Protein AF-A0A977KZP7-F1 (afdb_monomer)

pLDDT: mean 79.19, std 15.33, range [42.59, 94.0]

Secondary structure (DSSP, 8-state):
----HHHHHHHHHHHHHHHHHTHHHHHHHHHSTT-TTEEE-TTS-EEE-HHHHHHHHHHH-TTHHHHHHHHHHHS-HHHHHHHHT----SS-TT-S-HHHHHHHTSSS-----

Solvent-accessible surface area (backbone atoms only — not comparable to full-atom values): 6905 Å² total; per-residue (Å²): 134,87,74,56,69,65,59,43,49,52,53,40,52,51,51,50,51,49,34,67,76,39,43,68,60,54,50,52,46,63,69,41,86,87,41,79,53,46,42,78,45,97,83,74,46,49,25,66,26,42,65,57,53,52,53,50,48,29,71,77,35,62,82,47,35,64,57,51,54,55,48,50,76,78,38,56,52,59,56,48,32,52,75,52,62,64,72,54,38,71,79,50,88,82,61,67,54,76,84,59,59,63,67,75,78,70,79,82,89,90,86,86,132

Structure (mmCIF, N/CA/C/O backbone):
data_AF-A0A977KZP7-F1
#
_entry.id   AF-A0A977KZP7-F1
#
loop_
_atom_site.group_PDB
_atom_site.id
_atom_site.type_symbol
_atom_site.label_atom_id
_atom_site.label_alt_id
_atom_site.label_comp_id
_atom_site.label_asym_id
_atom_site.label_entity_id
_atom_site.label_seq_id
_atom_site.pdbx_PDB_ins_code
_atom_site.Cartn_x
_atom_site.Cartn_y
_atom_site.Cartn_z
_atom_site.occupancy
_atom_site.B_iso_or_equiv
_atom_site.auth_seq_id
_atom_site.auth_comp_id
_atom_site.auth_asym_id
_atom_site.auth_atom_id
_atom_site.pdbx_PDB_model_num
ATOM 1 N N . MET A 1 1 ? -20.549 -2.925 3.748 1.00 50.38 1 MET A N 1
ATOM 2 C CA . MET A 1 1 ? -19.881 -2.402 4.961 1.00 50.38 1 MET A CA 1
ATOM 3 C C . MET A 1 1 ? -19.501 -0.958 4.674 1.00 50.38 1 MET A C 1
ATOM 5 O O . MET A 1 1 ? -18.815 -0.735 3.687 1.00 50.38 1 MET A O 1
ATOM 9 N N . ASN A 1 2 ? -20.028 0.012 5.425 1.00 55.88 2 ASN A N 1
ATOM 10 C CA . ASN A 1 2 ? -19.814 1.434 5.137 1.00 55.88 2 ASN A CA 1
ATOM 11 C C . ASN A 1 2 ? -18.645 1.935 6.000 1.00 55.88 2 ASN A C 1
ATOM 13 O O . ASN A 1 2 ? -18.823 2.199 7.186 1.00 55.88 2 ASN A O 1
ATOM 17 N N . ILE A 1 3 ? -17.431 1.952 5.444 1.00 65.44 3 ILE A N 1
ATOM 18 C CA . ILE A 1 3 ? -16.254 2.510 6.127 1.00 65.44 3 ILE A CA 1
ATOM 19 C C . ILE A 1 3 ? -16.438 4.027 6.169 1.00 65.44 3 ILE A C 1
ATOM 21 O O . ILE A 1 3 ? -16.837 4.617 5.165 1.00 65.44 3 ILE A O 1
ATOM 25 N N . SER A 1 4 ? -16.176 4.667 7.312 1.00 77.69 4 SER A N 1
ATOM 26 C CA . SER A 1 4 ? -16.354 6.118 7.405 1.00 77.69 4 SER A CA 1
ATOM 27 C C . SER A 1 4 ? -15.464 6.831 6.376 1.00 77.69 4 SER A C 1
ATOM 29 O O . SER A 1 4 ? -14.296 6.476 6.186 1.00 77.69 4 SER A O 1
ATOM 31 N N . ASN A 1 5 ? -16.010 7.854 5.713 1.00 77.31 5 ASN A N 1
ATOM 32 C CA . ASN A 1 5 ? -15.263 8.638 4.724 1.00 77.31 5 ASN A CA 1
ATOM 33 C C . ASN A 1 5 ? -13.997 9.269 5.323 1.00 77.31 5 ASN A C 1
ATOM 35 O O . ASN A 1 5 ? -13.006 9.431 4.613 1.00 77.31 5 ASN A O 1
ATOM 39 N N . ASN A 1 6 ? -13.999 9.558 6.628 1.00 81.81 6 ASN A N 1
ATOM 40 C CA . ASN A 1 6 ? -12.832 10.085 7.332 1.00 81.81 6 ASN A CA 1
ATOM 41 C C . ASN A 1 6 ? -11.704 9.052 7.390 1.00 81.81 6 ASN A C 1
ATOM 43 O O . ASN A 1 6 ? -10.584 9.378 7.019 1.00 81.81 6 ASN A O 1
ATOM 47 N N . ILE A 1 7 ? -11.998 7.798 7.758 1.00 83.19 7 ILE A N 1
ATOM 48 C CA . ILE A 1 7 ? -10.985 6.729 7.796 1.00 83.19 7 ILE A CA 1
ATOM 49 C C . ILE A 1 7 ? -10.398 6.529 6.400 1.00 83.19 7 ILE A C 1
ATOM 51 O O . ILE A 1 7 ? -9.184 6.565 6.225 1.00 83.19 7 ILE A O 1
ATOM 55 N N . LYS A 1 8 ? -11.255 6.392 5.382 1.00 85.69 8 LYS A N 1
ATOM 56 C CA . LYS A 1 8 ? -10.805 6.201 3.998 1.00 85.69 8 LYS A CA 1
ATOM 57 C C . LYS A 1 8 ? -9.931 7.361 3.510 1.00 85.69 8 LYS A C 1
ATOM 59 O O . LYS A 1 8 ? -8.928 7.125 2.847 1.00 85.69 8 LYS A O 1
ATOM 64 N N . THR A 1 9 ? -10.278 8.599 3.857 1.00 86.88 9 THR A N 1
ATOM 65 C CA . THR A 1 9 ? -9.480 9.784 3.499 1.00 86.88 9 THR A CA 1
ATOM 66 C C . THR A 1 9 ? -8.120 9.769 4.190 1.00 86.88 9 THR A C 1
ATOM 68 O O . THR A 1 9 ? -7.107 9.905 3.508 1.00 86.88 9 THR A O 1
ATOM 71 N N . THR A 1 10 ? -8.078 9.515 5.500 1.00 88.94 10 THR A N 1
ATOM 72 C CA . THR A 1 10 ? -6.825 9.441 6.266 1.00 88.94 10 THR A CA 1
ATOM 73 C C . THR A 1 10 ? -5.880 8.381 5.704 1.00 88.94 10 THR A C 1
ATOM 75 O O . THR A 1 10 ? -4.712 8.674 5.458 1.00 88.94 10 THR A O 1
ATOM 78 N N . LEU A 1 11 ? -6.377 7.168 5.434 1.00 90.62 11 LEU A N 1
ATOM 79 C CA . LEU A 1 11 ? -5.544 6.087 4.895 1.00 90.62 11 LEU A CA 1
ATOM 80 C C . LEU A 1 11 ? -4.962 6.451 3.525 1.00 90.62 11 LEU A C 1
ATOM 82 O O . LEU A 1 11 ? -3.791 6.191 3.260 1.00 90.62 11 LEU A O 1
ATOM 86 N N . LYS A 1 12 ? -5.743 7.110 2.666 1.00 89.19 12 LYS A N 1
ATOM 87 C CA . LYS A 1 12 ? -5.248 7.575 1.367 1.00 89.19 12 LYS A CA 1
ATOM 88 C C . LYS A 1 12 ? -4.214 8.683 1.484 1.00 89.19 12 LYS A C 1
ATOM 90 O O . LYS A 1 12 ? -3.234 8.659 0.748 1.00 89.19 12 LYS A O 1
ATOM 95 N N . GLU A 1 13 ? -4.420 9.650 2.377 1.00 89.25 13 GLU A N 1
ATOM 96 C CA . GLU A 1 13 ? -3.446 10.718 2.624 1.00 89.25 13 GLU A CA 1
ATOM 97 C C . GLU A 1 13 ? -2.118 10.139 3.123 1.00 89.25 13 GLU A C 1
ATOM 99 O O . GLU A 1 13 ? -1.057 10.509 2.620 1.00 89.25 13 GLU A O 1
ATOM 104 N N . GLN A 1 14 ? -2.174 9.173 4.042 1.00 91.00 14 GLN A N 1
ATOM 105 C CA . GLN A 1 14 ? -0.994 8.467 4.545 1.00 91.00 14 GLN A CA 1
ATOM 106 C C . GLN A 1 14 ? -0.300 7.659 3.447 1.00 91.00 14 GLN A C 1
ATOM 108 O O . GLN A 1 14 ? 0.919 7.751 3.295 1.00 91.00 14 GLN A O 1
ATOM 113 N N . TRP A 1 15 ? -1.067 6.913 2.649 1.00 92.38 15 TRP A N 1
ATOM 114 C CA . TRP A 1 15 ? -0.531 6.142 1.533 1.00 92.38 15 TRP A CA 1
ATOM 115 C C . TRP A 1 15 ? 0.142 7.035 0.487 1.00 92.38 15 TRP A C 1
ATOM 117 O O . TRP A 1 15 ? 1.272 6.773 0.073 1.00 92.38 15 TRP A O 1
ATOM 127 N N . LEU A 1 16 ? -0.501 8.144 0.112 1.00 90.12 16 LEU A N 1
ATOM 128 C CA . LEU A 1 16 ? 0.077 9.116 -0.812 1.00 90.12 16 LEU A CA 1
ATOM 129 C C . LEU A 1 16 ? 1.330 9.770 -0.225 1.00 90.12 16 LEU A C 1
ATOM 131 O O . LEU A 1 16 ? 2.325 9.926 -0.931 1.00 90.12 16 LEU A O 1
ATOM 135 N N . GLY A 1 17 ? 1.299 10.145 1.055 1.00 90.88 17 GLY A N 1
ATOM 136 C CA . GLY A 1 17 ? 2.451 10.708 1.754 1.00 90.88 17 GLY A CA 1
ATOM 137 C C . GLY A 1 17 ? 3.647 9.756 1.743 1.00 90.88 17 GLY A C 1
ATOM 138 O O . GLY A 1 17 ? 4.768 10.177 1.453 1.00 90.88 17 GLY A O 1
ATOM 139 N N . PHE A 1 18 ? 3.405 8.463 1.972 1.00 92.44 18 PHE A N 1
ATOM 140 C CA . PHE A 1 18 ? 4.426 7.427 1.846 1.00 92.44 18 PHE A CA 1
ATOM 141 C C . PHE A 1 18 ? 4.975 7.333 0.421 1.00 92.44 18 PHE A C 1
ATOM 143 O O . PHE A 1 18 ? 6.194 7.350 0.250 1.00 92.44 18 PHE A O 1
ATOM 150 N N . CYS A 1 19 ? 4.108 7.282 -0.594 1.00 90.44 19 CYS A N 1
ATOM 151 C CA . CYS A 1 19 ? 4.540 7.187 -1.989 1.00 90.44 19 CYS A CA 1
ATOM 152 C C . CYS A 1 19 ? 5.401 8.388 -2.397 1.00 90.44 19 CYS A C 1
ATOM 154 O O . CYS A 1 19 ? 6.481 8.209 -2.951 1.00 90.44 19 CYS A O 1
ATOM 156 N N . LYS A 1 20 ? 4.981 9.609 -2.037 1.00 88.75 20 LYS A N 1
ATOM 157 C CA . LYS A 1 20 ? 5.743 10.841 -2.299 1.00 88.75 20 LYS A CA 1
ATOM 158 C C . LYS A 1 20 ? 7.110 10.821 -1.612 1.00 88.75 20 LYS A C 1
ATOM 160 O O . LYS A 1 20 ? 8.113 11.152 -2.235 1.00 88.75 20 LYS A O 1
ATOM 165 N N . LYS A 1 21 ? 7.161 10.413 -0.339 1.00 92.31 21 LYS A N 1
ATOM 166 C CA . LYS A 1 21 ? 8.408 10.362 0.438 1.00 92.31 21 LYS A CA 1
ATOM 167 C C . LYS A 1 21 ? 9.397 9.320 -0.094 1.00 92.31 21 LYS A C 1
ATOM 169 O O . LYS A 1 21 ? 10.600 9.527 0.016 1.00 92.31 21 LYS A O 1
ATOM 174 N N . ASN A 1 22 ? 8.900 8.222 -0.662 1.00 90.94 22 ASN A N 1
ATOM 175 C CA . ASN A 1 22 ? 9.713 7.080 -1.090 1.00 90.94 22 ASN A CA 1
ATOM 176 C C . ASN A 1 22 ? 9.733 6.896 -2.616 1.00 90.94 22 ASN A C 1
ATOM 178 O O . ASN A 1 22 ? 10.034 5.805 -3.093 1.00 90.94 22 ASN A O 1
ATOM 182 N N . ALA A 1 23 ? 9.424 7.941 -3.390 1.00 87.38 23 ALA A N 1
ATOM 183 C CA . ALA A 1 23 ? 9.277 7.847 -4.843 1.00 87.38 23 ALA A CA 1
ATOM 184 C C . ALA A 1 23 ? 10.524 7.268 -5.539 1.00 87.38 23 ALA A C 1
ATOM 186 O O . ALA A 1 23 ? 10.393 6.452 -6.447 1.00 87.38 23 ALA A O 1
ATOM 187 N N . ALA A 1 24 ? 11.726 7.635 -5.076 1.00 86.88 24 ALA A N 1
ATOM 188 C CA . ALA A 1 24 ? 12.984 7.093 -5.594 1.00 86.88 24 ALA A CA 1
ATOM 189 C C . ALA A 1 24 ? 13.087 5.573 -5.378 1.00 86.88 24 ALA A C 1
ATOM 191 O O . ALA A 1 24 ? 13.288 4.833 -6.334 1.00 86.88 24 ALA A O 1
ATOM 192 N N . SER A 1 25 ? 12.842 5.094 -4.156 1.00 88.12 25 SER A N 1
ATOM 193 C CA . SER A 1 25 ? 12.882 3.661 -3.838 1.00 88.12 25 SER A CA 1
ATOM 194 C C . SER A 1 25 ? 11.768 2.870 -4.526 1.00 88.12 25 SER A C 1
ATOM 196 O O . SER A 1 25 ? 11.980 1.735 -4.933 1.00 88.12 25 SER A O 1
ATOM 198 N N . ILE A 1 26 ? 10.578 3.454 -4.698 1.00 87.25 26 ILE A N 1
ATOM 199 C CA . ILE A 1 26 ? 9.487 2.826 -5.462 1.00 87.25 26 ILE A CA 1
ATOM 200 C C . ILE A 1 26 ? 9.881 2.671 -6.934 1.00 87.25 26 ILE A C 1
ATOM 202 O O . ILE A 1 26 ? 9.594 1.638 -7.538 1.00 87.25 26 ILE A O 1
ATOM 206 N N . LYS A 1 27 ? 10.564 3.669 -7.506 1.00 85.12 27 LYS A N 1
ATOM 207 C CA . LYS A 1 27 ? 11.096 3.589 -8.867 1.00 85.12 27 LYS A CA 1
ATOM 208 C C . LYS A 1 27 ? 12.165 2.499 -8.988 1.00 85.12 27 LYS A C 1
ATOM 210 O O . LYS A 1 27 ? 12.079 1.691 -9.904 1.00 85.12 27 LYS A O 1
ATOM 215 N N . GLU A 1 28 ? 13.093 2.411 -8.037 1.00 86.69 28 GLU A N 1
ATOM 216 C CA . GLU A 1 28 ? 14.087 1.327 -7.988 1.00 86.69 28 GLU A CA 1
ATOM 217 C C . GLU A 1 28 ? 13.414 -0.052 -7.907 1.00 86.69 28 GLU A C 1
ATOM 219 O O . GLU A 1 28 ? 13.761 -0.958 -8.660 1.00 86.69 28 GLU A O 1
ATOM 224 N N . LEU A 1 29 ? 12.386 -0.207 -7.063 1.00 84.06 29 LEU A N 1
ATOM 225 C CA . LEU A 1 29 ? 11.614 -1.452 -6.948 1.00 84.06 29 LEU A CA 1
ATOM 226 C C . LEU A 1 29 ? 10.909 -1.858 -8.247 1.00 84.06 29 LEU A C 1
ATOM 228 O O . LEU A 1 29 ? 10.670 -3.048 -8.447 1.00 84.06 29 LEU A O 1
ATOM 232 N N . ASN A 1 30 ? 10.552 -0.892 -9.094 1.00 79.56 30 ASN A N 1
ATOM 233 C CA . ASN A 1 30 ? 9.964 -1.132 -10.411 1.00 79.56 30 ASN A CA 1
ATOM 234 C C . ASN A 1 30 ? 11.010 -1.539 -11.459 1.00 79.56 30 ASN A C 1
ATOM 236 O O . ASN A 1 30 ? 10.700 -2.282 -12.384 1.00 79.56 30 ASN A O 1
ATOM 240 N N . GLU A 1 31 ? 12.241 -1.053 -11.321 1.00 82.50 31 GLU A N 1
ATOM 241 C CA . GLU A 1 31 ? 13.351 -1.355 -12.232 1.00 82.50 31 GLU A CA 1
ATOM 242 C C . GLU A 1 31 ? 14.032 -2.697 -11.909 1.00 82.50 31 GLU A C 1
ATOM 244 O O . GLU A 1 31 ? 14.754 -3.242 -12.743 1.00 82.50 31 GLU A O 1
ATOM 249 N N . LEU A 1 32 ? 13.781 -3.266 -10.725 1.00 81.88 32 LEU A N 1
ATOM 250 C CA . LEU A 1 32 ? 14.262 -4.593 -10.347 1.00 81.88 32 LEU A CA 1
ATOM 251 C C . LEU A 1 32 ? 13.551 -5.700 -11.139 1.00 81.88 32 LEU A C 1
ATOM 253 O O . LEU A 1 32 ? 12.370 -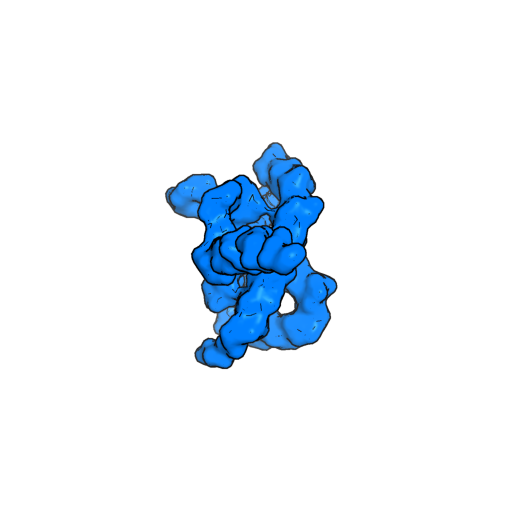5.992 -10.924 1.00 81.88 32 LEU A O 1
ATOM 257 N N . GLU A 1 33 ? 14.308 -6.394 -11.991 1.00 60.88 33 GLU A N 1
ATOM 258 C CA . GLU A 1 33 ? 13.856 -7.636 -12.619 1.00 60.88 33 GLU A CA 1
ATOM 259 C C . GLU A 1 33 ? 13.431 -8.651 -11.540 1.00 60.88 33 GLU A C 1
ATOM 261 O O . GLU A 1 33 ? 14.186 -8.959 -10.616 1.00 60.88 33 GLU A O 1
ATOM 266 N N . ASN A 1 34 ? 12.218 -9.200 -11.675 1.00 68.31 34 ASN A N 1
ATOM 267 C CA . ASN A 1 34 ? 11.572 -10.146 -10.745 1.00 68.31 34 ASN A CA 1
ATOM 268 C C . ASN A 1 34 ? 11.014 -9.560 -9.434 1.00 68.31 34 ASN A C 1
ATOM 270 O O . ASN A 1 34 ? 10.670 -10.318 -8.523 1.00 68.31 34 ASN A O 1
ATOM 274 N N . SER A 1 35 ? 10.864 -8.240 -9.321 1.00 75.88 35 SER A N 1
ATOM 275 C CA . SER A 1 35 ? 10.163 -7.640 -8.183 1.00 75.88 35 SER A CA 1
ATOM 276 C C . SER A 1 35 ? 8.685 -8.051 -8.161 1.00 75.88 35 SER A C 1
ATOM 278 O O . SER A 1 35 ? 7.884 -7.609 -8.979 1.00 75.88 35 SER A O 1
ATOM 280 N N . SER A 1 36 ? 8.288 -8.871 -7.182 1.00 80.69 36 SER A N 1
ATOM 281 C CA . SER A 1 36 ? 6.873 -9.197 -6.914 1.00 80.69 36 SER A CA 1
ATOM 282 C C . SER A 1 36 ? 6.108 -8.051 -6.236 1.00 80.69 36 SER A C 1
ATOM 284 O O . SER A 1 36 ? 4.910 -8.166 -5.947 1.00 80.69 36 SER A O 1
ATOM 286 N N . VAL A 1 37 ? 6.813 -6.951 -5.954 1.00 83.25 37 VAL A N 1
ATOM 287 C CA . VAL A 1 37 ? 6.317 -5.789 -5.218 1.00 83.25 37 VAL A CA 1
ATOM 288 C C . VAL A 1 37 ? 5.582 -4.821 -6.139 1.00 83.25 37 VAL A C 1
ATOM 290 O O . VAL A 1 37 ? 4.686 -4.130 -5.665 1.00 83.25 37 VAL A O 1
ATOM 293 N N . VAL A 1 38 ? 5.892 -4.799 -7.437 1.00 85.06 38 VAL A N 1
ATOM 294 C CA . VAL A 1 38 ? 5.199 -3.966 -8.429 1.00 85.06 38 VAL A CA 1
ATOM 295 C C . VAL A 1 38 ? 4.371 -4.851 -9.355 1.00 85.06 38 VAL A C 1
ATOM 297 O O . VAL A 1 38 ? 4.825 -5.883 -9.838 1.00 85.06 38 VAL A O 1
ATOM 300 N N . ILE A 1 39 ? 3.125 -4.452 -9.586 1.00 85.38 39 ILE A N 1
ATOM 301 C CA . ILE A 1 39 ? 2.172 -5.130 -10.456 1.00 85.38 39 ILE A CA 1
ATOM 302 C C . ILE A 1 39 ? 1.814 -4.170 -11.584 1.00 85.38 39 ILE A C 1
ATOM 304 O O . ILE A 1 39 ? 1.346 -3.058 -11.335 1.00 85.38 39 ILE A O 1
ATOM 308 N N . LYS A 1 40 ? 1.993 -4.627 -12.824 1.00 82.50 40 LYS A N 1
ATOM 309 C CA . LYS A 1 40 ? 1.515 -3.926 -14.013 1.00 82.50 40 LYS A CA 1
ATOM 310 C C . LYS A 1 40 ? 0.032 -4.229 -14.234 1.00 82.50 40 LYS A C 1
ATOM 312 O O . LYS A 1 40 ? -0.369 -5.394 -14.250 1.00 82.50 40 LYS A O 1
ATOM 317 N N . LEU A 1 41 ? -0.778 -3.187 -14.367 1.00 81.62 41 LEU A N 1
ATOM 318 C CA . LEU A 1 41 ? -2.206 -3.283 -14.655 1.00 81.62 41 LEU A CA 1
ATOM 319 C C . LEU A 1 41 ? -2.465 -3.358 -16.169 1.00 81.62 41 LEU A C 1
ATOM 321 O O . LEU A 1 41 ? -1.559 -3.216 -16.989 1.00 81.62 41 LEU A O 1
ATOM 325 N N . GLN A 1 42 ? -3.719 -3.631 -16.545 1.00 82.25 42 GLN A N 1
ATOM 326 C CA . GLN A 1 42 ? -4.123 -3.799 -17.950 1.00 82.25 42 GLN A CA 1
ATOM 327 C C . GLN A 1 42 ? -3.990 -2.518 -18.786 1.00 82.25 42 GLN A C 1
ATOM 329 O O . GLN A 1 42 ? -3.889 -2.602 -20.004 1.00 82.25 42 GLN A O 1
ATOM 334 N N . ASP A 1 43 ? -4.001 -1.354 -18.143 1.00 79.38 43 ASP A N 1
ATOM 335 C CA . ASP A 1 43 ? -3.885 -0.026 -18.750 1.00 79.38 43 ASP A CA 1
ATOM 336 C C . ASP A 1 43 ? -2.440 0.506 -18.747 1.00 79.38 43 ASP A C 1
ATOM 338 O O . ASP A 1 43 ? -2.223 1.711 -18.829 1.00 79.38 43 ASP A O 1
ATOM 342 N N . ASP A 1 44 ? -1.458 -0.390 -18.611 1.00 77.56 44 ASP A N 1
ATOM 343 C CA . ASP A 1 44 ? -0.032 -0.089 -18.445 1.00 77.56 44 ASP A CA 1
ATOM 344 C C . ASP A 1 44 ? 0.330 0.712 -17.181 1.00 77.56 44 ASP A C 1
ATOM 346 O O . ASP A 1 44 ? 1.518 0.951 -16.947 1.00 77.56 44 ASP A O 1
ATOM 350 N N . SER A 1 45 ? -0.643 1.066 -16.331 1.00 81.00 45 SER A N 1
ATOM 351 C CA . SER A 1 45 ? -0.357 1.697 -15.045 1.00 81.00 45 SER A CA 1
ATOM 352 C C . SER A 1 45 ? 0.313 0.716 -14.086 1.00 81.00 45 SER A C 1
ATOM 354 O O . SER A 1 45 ? 0.159 -0.511 -14.174 1.00 81.00 45 SER A O 1
ATOM 356 N N . LEU A 1 46 ? 1.103 1.262 -13.168 1.00 82.31 46 LEU A N 1
ATOM 357 C CA . LEU A 1 46 ? 1.831 0.477 -12.183 1.00 82.31 46 LEU A CA 1
ATOM 358 C C . LEU A 1 46 ? 1.179 0.654 -10.825 1.00 82.31 46 LEU A C 1
ATOM 360 O O . LEU A 1 46 ? 0.838 1.761 -10.430 1.00 82.31 46 LEU A O 1
ATOM 364 N N . ARG A 1 47 ? 1.061 -0.425 -10.059 1.00 86.31 47 ARG A N 1
ATOM 365 C CA . ARG A 1 47 ? 0.703 -0.331 -8.642 1.00 86.31 47 ARG A CA 1
ATOM 366 C C . ARG A 1 47 ? 1.592 -1.220 -7.802 1.00 86.31 47 ARG A C 1
ATOM 368 O O . ARG A 1 47 ? 2.087 -2.243 -8.268 1.00 86.31 47 ARG A O 1
ATOM 375 N N . LEU A 1 48 ? 1.741 -0.870 -6.533 1.00 90.00 48 LEU A N 1
ATOM 376 C CA . LEU A 1 48 ? 2.385 -1.763 -5.580 1.00 90.00 48 LEU A CA 1
ATOM 377 C C . LEU A 1 48 ? 1.453 -2.934 -5.234 1.00 90.00 48 LEU A C 1
ATOM 379 O O . LEU A 1 48 ? 0.224 -2.831 -5.296 1.00 90.00 48 LEU A O 1
ATOM 383 N N . ASN A 1 49 ? 2.046 -4.072 -4.890 1.00 91.88 49 ASN A N 1
ATOM 384 C CA . ASN A 1 49 ? 1.340 -5.281 -4.499 1.00 91.88 49 ASN A CA 1
ATOM 385 C C . ASN A 1 49 ? 0.406 -4.995 -3.317 1.00 91.88 49 ASN A C 1
ATOM 387 O O . ASN A 1 49 ? 0.790 -4.327 -2.359 1.00 91.88 49 ASN A O 1
ATOM 391 N N . SER A 1 50 ? -0.810 -5.540 -3.344 1.00 93.50 50 SER A N 1
ATOM 392 C CA . SER A 1 50 ? -1.814 -5.271 -2.312 1.00 93.50 50 SER A CA 1
ATOM 393 C C . SER A 1 50 ? -1.349 -5.571 -0.889 1.00 93.50 50 SER A C 1
ATOM 395 O O . SER A 1 50 ? -1.659 -4.809 0.022 1.00 93.50 50 SER A O 1
ATOM 397 N N . LEU A 1 51 ? -0.576 -6.639 -0.677 1.00 91.75 51 LEU A N 1
ATOM 398 C CA . LEU A 1 51 ? -0.028 -6.955 0.644 1.00 91.75 51 LEU A CA 1
ATOM 399 C C . LEU A 1 51 ? 1.013 -5.925 1.088 1.00 91.75 51 LEU A C 1
ATOM 401 O O . LEU A 1 51 ? 1.049 -5.571 2.264 1.00 91.75 51 LEU A O 1
ATOM 405 N N . PHE A 1 52 ? 1.811 -5.401 0.155 1.00 92.25 52 PHE A N 1
ATOM 406 C CA . PHE A 1 52 ? 2.758 -4.325 0.438 1.00 92.25 52 PHE A CA 1
ATOM 407 C C . PHE A 1 52 ? 2.029 -3.038 0.836 1.00 92.25 52 PHE A C 1
ATOM 409 O O . PHE A 1 52 ? 2.384 -2.413 1.836 1.00 92.25 52 PHE A O 1
ATOM 416 N N . ILE A 1 53 ? 0.975 -2.671 0.099 1.00 93.31 53 ILE A N 1
ATOM 417 C CA . ILE A 1 53 ? 0.143 -1.498 0.401 1.00 93.31 53 ILE A CA 1
ATOM 418 C C . ILE A 1 53 ? -0.465 -1.637 1.800 1.00 93.31 53 ILE A C 1
ATOM 420 O O . ILE A 1 53 ? -0.295 -0.760 2.645 1.00 93.31 53 ILE A O 1
ATOM 424 N N . LEU A 1 54 ? -1.145 -2.756 2.069 1.00 93.19 54 LEU A N 1
ATOM 425 C CA . LEU A 1 54 ? -1.834 -2.979 3.340 1.00 93.19 54 LEU A CA 1
ATOM 426 C C . LEU A 1 54 ? -0.861 -3.083 4.518 1.00 93.19 54 LEU A C 1
ATOM 428 O O . LEU A 1 54 ? -1.128 -2.503 5.566 1.00 93.19 54 LEU A O 1
ATOM 432 N N . GLY A 1 55 ? 0.278 -3.758 4.343 1.00 92.50 55 GLY A N 1
ATOM 433 C CA . GLY A 1 55 ? 1.330 -3.827 5.359 1.00 92.50 55 GLY A CA 1
ATOM 434 C C . GLY A 1 55 ? 1.922 -2.452 5.671 1.00 92.50 55 GLY A C 1
ATOM 435 O O . GLY A 1 55 ? 2.078 -2.098 6.838 1.00 92.50 55 GLY A O 1
ATOM 436 N N . THR A 1 56 ? 2.169 -1.641 4.639 1.00 92.62 56 THR A N 1
ATOM 437 C CA . THR A 1 56 ? 2.646 -0.261 4.805 1.00 92.62 56 THR A CA 1
ATOM 438 C C . THR A 1 56 ? 1.638 0.583 5.573 1.00 92.62 56 THR A C 1
ATOM 440 O O . THR A 1 56 ? 2.002 1.244 6.543 1.00 92.62 56 THR A O 1
ATOM 443 N N . ILE A 1 57 ? 0.362 0.537 5.183 1.00 92.38 57 ILE A N 1
ATOM 444 C CA . ILE A 1 57 ? -0.697 1.268 5.881 1.00 92.38 57 ILE A CA 1
ATOM 445 C C . ILE A 1 57 ? -0.781 0.853 7.344 1.00 92.38 57 ILE A C 1
ATOM 447 O O . ILE A 1 57 ? -0.856 1.716 8.214 1.00 92.38 57 ILE A O 1
ATOM 451 N N . ALA A 1 58 ? -0.725 -0.445 7.626 1.00 91.19 58 ALA A N 1
ATOM 452 C CA . ALA A 1 58 ? -0.822 -0.923 8.992 1.00 91.19 58 ALA A CA 1
ATOM 453 C C . ALA A 1 58 ? 0.392 -0.503 9.849 1.00 91.19 58 ALA A C 1
ATOM 455 O O . ALA A 1 58 ? 0.246 -0.278 11.047 1.00 91.19 58 ALA A O 1
ATOM 456 N N . GLY A 1 59 ? 1.567 -0.321 9.233 1.00 90.50 59 GLY A N 1
ATOM 457 C CA . GLY A 1 59 ? 2.738 0.278 9.881 1.00 90.50 59 GLY A CA 1
ATOM 458 C C . GLY A 1 59 ? 2.630 1.796 10.093 1.00 90.50 59 GLY A C 1
ATOM 459 O O . GLY A 1 59 ? 3.084 2.303 11.115 1.00 90.50 59 GLY A O 1
ATOM 460 N N . LEU A 1 60 ? 2.019 2.530 9.156 1.00 90.12 60 LEU A N 1
ATOM 461 C CA . LEU A 1 60 ? 1.795 3.982 9.266 1.00 90.12 60 LEU A CA 1
ATOM 462 C C . LEU A 1 60 ? 0.673 4.335 10.246 1.00 90.12 60 LEU A C 1
ATOM 464 O O . LEU A 1 60 ? 0.691 5.403 10.856 1.00 90.12 60 LEU A O 1
ATOM 468 N N . ASN A 1 61 ? -0.320 3.459 10.358 1.00 87.00 61 ASN A N 1
ATOM 469 C CA . ASN A 1 61 ? -1.492 3.639 11.192 1.00 87.00 61 ASN A CA 1
ATOM 470 C C . ASN A 1 61 ? -1.830 2.325 11.910 1.00 87.00 61 ASN A C 1
ATOM 472 O O . ASN A 1 61 ? -2.660 1.551 11.418 1.00 87.00 61 ASN A O 1
ATOM 476 N N . PRO A 1 62 ? -1.222 2.075 13.081 1.00 84.38 62 PRO A N 1
ATOM 477 C CA . PRO A 1 62 ? -1.474 0.864 13.857 1.00 84.38 62 PRO A CA 1
ATOM 478 C C . PRO A 1 62 ? -2.949 0.669 14.231 1.00 84.38 62 PRO A C 1
ATOM 480 O O . PRO A 1 62 ? -3.416 -0.462 14.291 1.00 84.38 62 PRO A O 1
ATOM 483 N N . GLU A 1 63 ? -3.719 1.748 14.403 1.00 84.00 63 GLU A N 1
ATOM 484 C CA . GLU A 1 63 ? -5.159 1.673 14.701 1.00 84.00 63 GLU A CA 1
ATOM 485 C C . GLU A 1 63 ? -5.963 1.092 13.525 1.00 84.00 63 GLU A C 1
ATOM 487 O O . GLU A 1 63 ? -7.015 0.481 13.708 1.00 84.00 63 GLU A O 1
ATOM 492 N N . SER A 1 64 ? -5.451 1.225 12.297 1.00 82.88 64 SER A N 1
ATOM 493 C CA . SER A 1 64 ? -6.0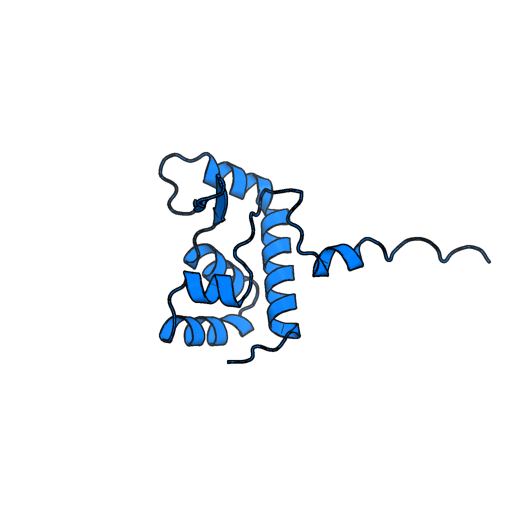59 0.626 11.106 1.00 82.88 64 SER A CA 1
ATOM 494 C C . SER A 1 64 ? -5.767 -0.872 10.954 1.00 82.88 64 SER A C 1
ATOM 496 O O . SER A 1 64 ? -6.438 -1.542 10.165 1.00 82.88 64 SER A O 1
ATOM 498 N N . PHE A 1 65 ? -4.813 -1.422 11.718 1.00 85.94 65 PHE A N 1
ATOM 499 C CA . PHE A 1 65 ? -4.385 -2.821 11.613 1.00 85.94 65 PHE A CA 1
ATOM 500 C C . PHE A 1 65 ? -5.533 -3.799 11.888 1.00 85.94 65 PHE A C 1
ATOM 502 O O . PHE A 1 65 ? -5.728 -4.756 11.133 1.00 85.94 65 PHE A O 1
ATOM 509 N N . GLU A 1 66 ? -6.329 -3.555 12.933 1.00 85.94 66 GLU A N 1
ATOM 510 C CA . GLU A 1 66 ? -7.467 -4.416 13.279 1.00 85.94 66 GLU A CA 1
ATOM 511 C C . GLU A 1 66 ? -8.535 -4.408 12.181 1.00 85.94 66 GLU A C 1
ATOM 513 O O . GLU A 1 66 ? -9.028 -5.466 11.777 1.00 85.94 66 GLU A O 1
ATOM 518 N N . LEU A 1 67 ? -8.838 -3.226 11.634 1.00 85.88 67 LEU A N 1
ATOM 519 C CA . LEU A 1 67 ? -9.779 -3.069 10.528 1.00 85.88 67 LEU A CA 1
ATOM 520 C C . LEU A 1 67 ? -9.290 -3.803 9.274 1.00 85.88 67 LEU A C 1
ATOM 522 O O . LEU A 1 67 ? -10.054 -4.554 8.670 1.00 85.88 67 LEU A O 1
ATOM 526 N N . ILE A 1 68 ? -8.025 -3.619 8.890 1.00 87.25 68 ILE A N 1
ATOM 527 C CA . ILE A 1 68 ? -7.428 -4.285 7.723 1.00 87.25 68 ILE A CA 1
ATOM 528 C C . ILE A 1 68 ? -7.448 -5.801 7.905 1.00 87.25 68 ILE A C 1
ATOM 530 O O . ILE A 1 68 ? -7.860 -6.522 6.998 1.00 87.25 68 ILE A O 1
ATOM 534 N N . THR A 1 69 ? -7.083 -6.286 9.092 1.00 88.12 69 THR A N 1
ATOM 535 C CA . THR A 1 69 ? -7.117 -7.715 9.425 1.00 88.12 69 THR A CA 1
ATOM 536 C C . THR A 1 69 ? -8.529 -8.282 9.289 1.00 88.12 69 THR A C 1
ATOM 538 O O . THR A 1 69 ? -8.719 -9.358 8.722 1.00 88.12 69 THR A O 1
ATOM 541 N N . LEU A 1 70 ? -9.539 -7.559 9.775 1.00 88.38 70 LEU A N 1
ATOM 542 C CA . LEU A 1 70 ? -10.935 -7.971 9.658 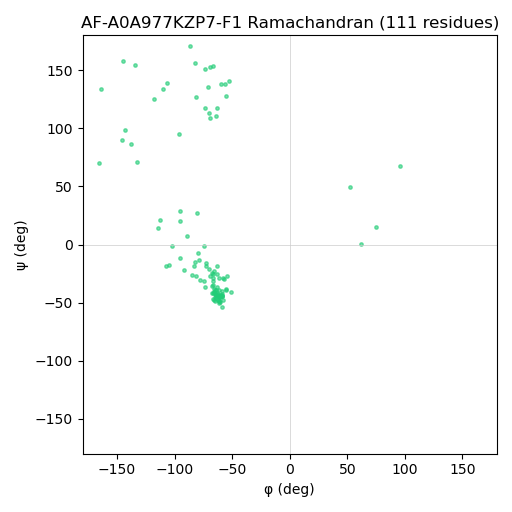1.00 88.38 70 LEU A CA 1
ATOM 543 C C . LEU A 1 70 ? -11.408 -7.990 8.197 1.00 88.38 70 LEU A C 1
ATOM 545 O O . LEU A 1 70 ? -12.064 -8.942 7.777 1.00 88.38 70 LEU A O 1
ATOM 549 N N . LEU A 1 71 ? -11.037 -6.983 7.405 1.00 88.25 71 LEU A N 1
ATOM 550 C CA . LEU A 1 71 ? -11.375 -6.915 5.982 1.00 88.25 71 LEU A CA 1
ATOM 551 C C . LEU A 1 71 ? -10.723 -8.050 5.178 1.00 88.25 71 LEU A C 1
ATOM 553 O O . LEU A 1 71 ? -11.387 -8.630 4.318 1.00 88.25 71 LEU A O 1
ATOM 557 N N . LEU A 1 72 ? -9.475 -8.406 5.500 1.00 91.44 72 LEU A N 1
ATOM 558 C CA . LEU A 1 72 ? -8.721 -9.499 4.873 1.00 91.44 72 LEU A CA 1
ATOM 559 C C . LEU A 1 72 ? -9.260 -10.895 5.209 1.00 91.44 72 LEU A C 1
ATOM 561 O O . LEU A 1 72 ? -9.112 -11.815 4.412 1.00 91.44 72 LEU A O 1
ATOM 565 N N . LYS A 1 73 ? -9.914 -11.077 6.362 1.00 90.00 73 LYS A N 1
ATOM 566 C CA . LYS A 1 73 ? -10.597 -12.346 6.683 1.00 90.00 73 LYS A CA 1
ATOM 567 C C . LYS A 1 73 ? -11.802 -12.612 5.783 1.00 90.00 73 LYS A C 1
ATOM 569 O O . LYS A 1 73 ? -12.214 -13.758 5.639 1.00 90.00 73 LYS A O 1
ATOM 574 N N . LEU A 1 74 ? -12.389 -11.554 5.232 1.00 88.62 74 LEU A N 1
ATOM 575 C CA . LEU A 1 74 ? -13.639 -11.612 4.478 1.00 88.62 74 LEU A CA 1
ATOM 576 C C . LEU A 1 74 ? -13.432 -11.419 2.972 1.00 88.62 74 LEU A C 1
ATOM 578 O O . LEU A 1 74 ? -14.323 -11.744 2.193 1.00 88.62 74 LEU A O 1
ATOM 582 N N . ASN A 1 75 ? -12.289 -10.869 2.556 1.00 93.19 75 ASN A N 1
ATOM 583 C CA . ASN A 1 75 ? -12.031 -10.457 1.180 1.00 93.19 75 ASN A CA 1
ATOM 584 C C . ASN A 1 75 ? -10.568 -10.698 0.799 1.00 93.19 75 ASN A C 1
ATOM 586 O O . ASN A 1 75 ? -9.684 -10.711 1.652 1.00 93.19 75 ASN A O 1
ATOM 590 N N . SER A 1 76 ? -10.294 -10.806 -0.503 1.00 94.00 76 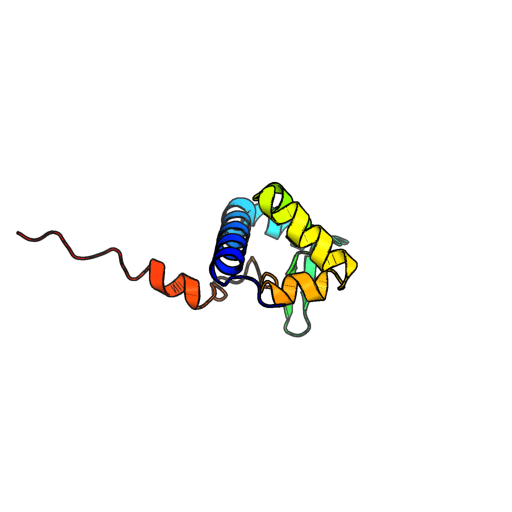SER A N 1
ATOM 591 C CA . SER A 1 76 ? -8.915 -10.827 -0.993 1.00 94.00 76 SER A CA 1
ATOM 592 C C . SER A 1 76 ? -8.215 -9.477 -0.756 1.00 94.00 76 SER A C 1
ATOM 594 O O . SER A 1 76 ? -8.880 -8.436 -0.754 1.00 94.00 76 SER A O 1
ATOM 596 N N . PRO A 1 77 ? -6.874 -9.453 -0.623 1.00 93.81 77 PRO A N 1
ATOM 597 C CA . PRO A 1 77 ? -6.112 -8.210 -0.491 1.00 93.81 77 PRO A CA 1
ATOM 598 C C . PRO A 1 77 ? -6.441 -7.173 -1.571 1.00 93.81 77 PRO A C 1
ATOM 600 O O . PRO A 1 77 ? -6.598 -5.995 -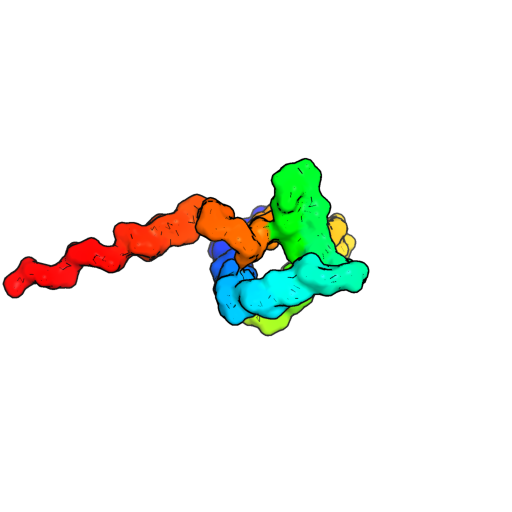1.262 1.00 93.81 77 PRO A O 1
ATOM 603 N N . ASP A 1 78 ? -6.615 -7.609 -2.821 1.00 92.50 78 ASP A N 1
ATOM 604 C CA . ASP A 1 78 ? -6.954 -6.724 -3.942 1.00 92.50 78 ASP A CA 1
ATOM 605 C C . ASP A 1 78 ? -8.316 -6.048 -3.771 1.00 92.50 78 ASP A C 1
ATOM 607 O O . ASP A 1 78 ? -8.451 -4.851 -4.025 1.00 92.50 78 ASP A O 1
ATOM 611 N N . LEU A 1 79 ? -9.323 -6.788 -3.294 1.00 92.31 79 LEU A N 1
ATOM 612 C CA . LEU A 1 79 ? -10.642 -6.224 -3.016 1.00 92.31 79 LEU A CA 1
ATOM 613 C C . LEU A 1 79 ? -10.590 -5.211 -1.872 1.00 92.31 79 LEU A C 1
ATOM 615 O O . LEU A 1 79 ? -11.256 -4.180 -1.950 1.00 92.31 79 LEU A O 1
ATOM 619 N N . VAL A 1 80 ? -9.786 -5.468 -0.835 1.00 92.56 80 VAL A N 1
ATOM 620 C CA . VAL A 1 80 ? -9.605 -4.529 0.282 1.00 92.56 80 VAL A CA 1
ATOM 621 C C . VAL A 1 80 ? -8.933 -3.241 -0.195 1.00 92.56 80 VAL A C 1
ATOM 623 O O . VAL A 1 80 ? -9.447 -2.156 0.072 1.00 92.56 80 VAL A O 1
ATOM 626 N N . VAL A 1 81 ? -7.834 -3.345 -0.947 1.00 93.00 81 VAL A N 1
ATOM 627 C CA . VAL A 1 81 ? -7.122 -2.183 -1.508 1.00 93.00 81 VAL A CA 1
ATOM 628 C C . VAL A 1 81 ? -8.042 -1.360 -2.409 1.00 93.00 81 VAL A C 1
ATOM 630 O O . VAL A 1 81 ? -8.100 -0.140 -2.257 1.00 93.00 8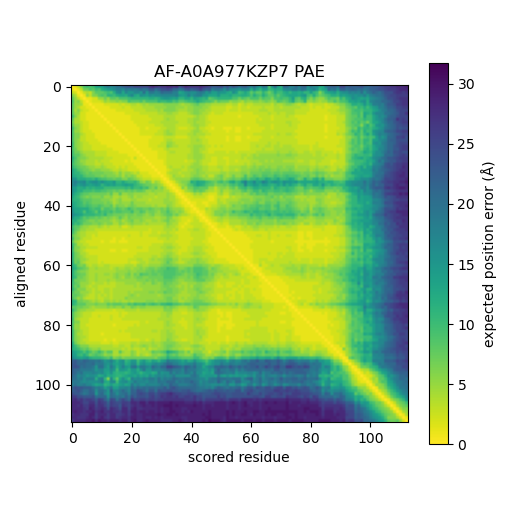1 VAL A O 1
ATOM 633 N N . LYS A 1 82 ? -8.821 -2.010 -3.280 1.00 90.25 82 LYS A N 1
ATOM 634 C CA . LYS A 1 82 ? -9.778 -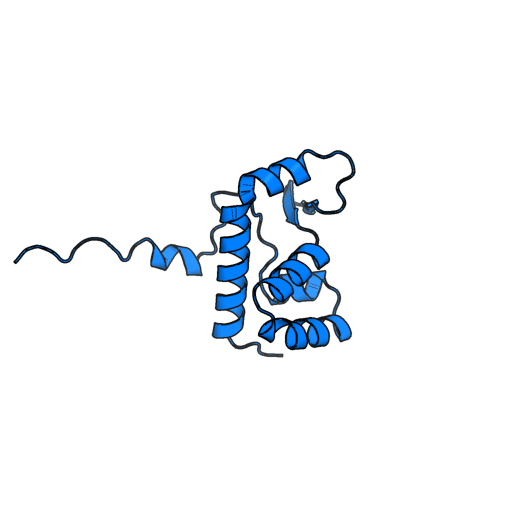1.334 -4.165 1.00 90.25 82 LYS A CA 1
ATOM 635 C C . LYS A 1 82 ? -10.931 -0.683 -3.399 1.00 90.25 82 LYS A C 1
ATOM 637 O O . LYS A 1 82 ? -11.305 0.449 -3.688 1.00 90.25 82 LYS A O 1
ATOM 642 N N . ALA A 1 83 ? -11.482 -1.349 -2.382 1.00 88.75 83 ALA A N 1
ATOM 643 C CA . ALA A 1 83 ? -12.543 -0.784 -1.543 1.00 88.75 83 ALA A CA 1
ATOM 644 C C . ALA A 1 83 ? -12.071 0.462 -0.772 1.00 88.75 83 ALA A C 1
ATOM 646 O O . ALA A 1 83 ? -12.825 1.430 -0.609 1.00 88.75 83 ALA A O 1
ATOM 647 N N . LEU A 1 84 ? -10.810 0.452 -0.332 1.00 88.50 84 LEU A N 1
ATOM 648 C CA . LEU A 1 84 ? -10.144 1.591 0.296 1.00 88.50 84 LEU A CA 1
ATOM 649 C C . LEU A 1 84 ? -9.639 2.628 -0.723 1.00 88.50 84 LEU A C 1
ATOM 651 O O . LEU A 1 84 ? -9.283 3.732 -0.312 1.00 88.50 84 LEU A O 1
ATOM 655 N N . GLU A 1 85 ? -9.708 2.331 -2.027 1.00 89.69 85 GLU A N 1
ATOM 656 C CA . GLU A 1 85 ? -9.204 3.162 -3.133 1.00 89.69 85 GLU A CA 1
ATOM 657 C C . GLU A 1 85 ? -7.729 3.555 -2.918 1.00 89.69 85 GLU A C 1
ATOM 659 O O . GLU A 1 85 ? -7.353 4.730 -2.962 1.00 89.69 85 GLU A O 1
ATOM 664 N N . LEU A 1 86 ? -6.909 2.549 -2.605 1.00 90.62 86 LEU A N 1
ATOM 665 C CA . LEU A 1 86 ? -5.458 2.659 -2.418 1.00 90.62 86 LEU A CA 1
ATOM 666 C C . LEU A 1 86 ? -4.674 2.148 -3.643 1.00 90.62 86 LEU A C 1
ATOM 668 O O . LEU A 1 86 ? -3.447 2.193 -3.650 1.00 90.62 86 LEU A O 1
ATOM 672 N N . ASP A 1 87 ? -5.368 1.662 -4.674 1.00 88.69 87 ASP A N 1
ATOM 673 C CA . ASP A 1 87 ? -4.845 1.057 -5.907 1.00 88.69 87 ASP A CA 1
ATOM 674 C C . ASP A 1 87 ? -4.379 2.075 -6.961 1.00 88.69 87 ASP A C 1
ATOM 676 O O . ASP A 1 87 ? -4.391 1.778 -8.153 1.00 88.69 87 ASP A O 1
ATOM 680 N N . PHE A 1 88 ? -3.953 3.269 -6.546 1.00 85.31 88 PHE A N 1
ATOM 681 C CA . PHE A 1 88 ? -3.450 4.277 -7.477 1.00 85.31 88 PHE A CA 1
ATOM 682 C C . PHE A 1 88 ? -1.983 4.050 -7.852 1.00 85.31 88 PHE A C 1
ATOM 684 O O . PHE A 1 88 ? -1.207 3.463 -7.093 1.00 85.31 88 PHE A O 1
ATOM 691 N N . ASP A 1 89 ? -1.605 4.585 -9.013 1.00 82.81 89 ASP A N 1
ATOM 692 C CA . ASP A 1 89 ? -0.224 4.572 -9.481 1.00 82.81 89 ASP A CA 1
ATOM 693 C C . ASP A 1 89 ? 0.629 5.578 -8.688 1.00 82.81 89 ASP A C 1
ATOM 695 O O . ASP A 1 89 ? 0.348 6.782 -8.732 1.00 82.81 89 ASP A O 1
ATOM 699 N N . PRO A 1 90 ? 1.653 5.117 -7.941 1.00 74.31 90 PRO A N 1
ATOM 700 C CA . PRO A 1 90 ? 2.464 5.979 -7.087 1.00 74.31 90 PRO A CA 1
ATOM 701 C C . PRO A 1 90 ? 3.429 6.888 -7.864 1.00 74.31 90 PRO A C 1
ATOM 703 O O . PRO A 1 90 ? 3.951 7.839 -7.281 1.00 74.31 90 PRO A O 1
ATOM 706 N N . LEU A 1 91 ? 3.688 6.601 -9.145 1.00 74.06 91 LEU A N 1
ATOM 707 C CA . LEU A 1 91 ? 4.619 7.334 -10.010 1.00 74.06 91 LEU A CA 1
ATOM 708 C C . LEU A 1 91 ? 3.898 8.236 -11.023 1.00 74.06 91 LEU A C 1
ATOM 710 O O . LEU A 1 91 ? 4.506 9.163 -11.565 1.00 74.06 91 LEU A O 1
ATOM 714 N N . ALA A 1 92 ? 2.606 8.012 -11.261 1.00 72.75 92 ALA A N 1
ATOM 715 C CA . ALA A 1 92 ? 1.802 8.868 -12.121 1.00 72.75 92 ALA A CA 1
ATOM 716 C C . ALA A 1 92 ? 1.576 10.254 -11.484 1.00 72.75 92 ALA A C 1
ATOM 718 O O . ALA A 1 92 ? 0.786 10.432 -10.555 1.00 72.75 92 ALA A O 1
ATOM 719 N N . THR A 1 93 ? 2.218 11.280 -12.044 1.00 55.28 93 THR A N 1
ATOM 720 C CA . THR A 1 93 ? 2.107 12.688 -11.616 1.00 55.28 93 THR A CA 1
ATOM 721 C C . THR A 1 93 ? 0.697 13.280 -11.763 1.00 55.28 93 THR A C 1
ATOM 723 O O . THR A 1 93 ? 0.378 14.276 -11.118 1.00 55.28 93 THR A O 1
ATOM 726 N N . SER A 1 94 ? -0.173 12.665 -12.570 1.00 54.03 94 SER A N 1
ATOM 727 C CA . SER A 1 94 ? -1.555 13.098 -12.835 1.00 54.03 94 SER A CA 1
ATOM 728 C C . SER A 1 94 ? -2.618 12.416 -11.957 1.00 54.03 94 SER A C 1
ATOM 730 O O .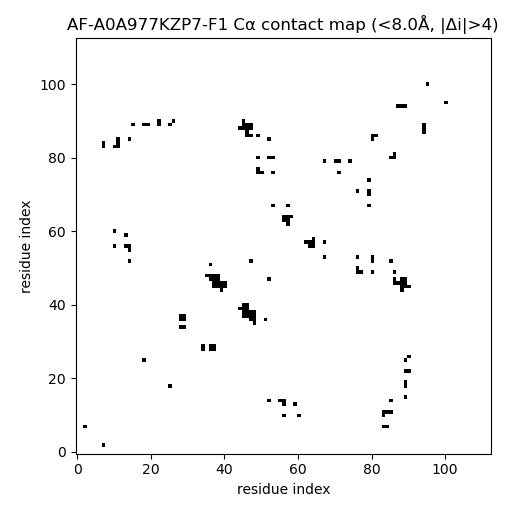 SER A 1 94 ? -3.762 12.883 -11.905 1.00 54.03 94 SER A O 1
ATOM 732 N N . ASN A 1 95 ? -2.255 11.358 -11.222 1.00 51.62 95 ASN A N 1
ATOM 733 C CA . ASN A 1 95 ? -3.183 10.526 -10.446 1.00 51.62 95 ASN A CA 1
ATOM 734 C C . ASN A 1 95 ? -3.294 10.928 -8.972 1.00 51.62 95 ASN A C 1
ATOM 736 O O . ASN A 1 95 ? -3.653 10.111 -8.128 1.00 51.62 95 ASN A O 1
ATOM 740 N N . ILE A 1 96 ? -3.080 12.209 -8.647 1.00 55.84 96 ILE A N 1
ATOM 741 C CA . ILE A 1 96 ? -3.567 12.745 -7.373 1.00 55.84 96 ILE A CA 1
ATOM 742 C C . ILE A 1 96 ? -5.101 12.658 -7.412 1.00 55.84 96 ILE A C 1
ATOM 744 O O . ILE A 1 96 ? -5.722 13.313 -8.269 1.00 55.84 96 ILE A O 1
ATOM 748 N N . PRO A 1 97 ? -5.730 11.874 -6.515 1.00 57.44 97 PRO A N 1
ATOM 749 C CA . PRO A 1 97 ? -7.175 11.755 -6.478 1.00 57.44 97 PRO A CA 1
ATOM 750 C C . PRO A 1 97 ? -7.844 13.129 -6.410 1.00 57.44 97 PRO A C 1
ATOM 752 O O . PRO A 1 97 ? -7.379 14.019 -5.698 1.00 57.44 97 PRO A O 1
ATOM 755 N N . ALA A 1 98 ? -8.958 13.312 -7.123 1.00 59.28 98 ALA A N 1
ATOM 756 C CA . ALA A 1 98 ? -9.630 14.611 -7.231 1.00 59.28 98 ALA A CA 1
ATOM 757 C C . ALA A 1 98 ? -9.970 15.248 -5.865 1.00 59.28 98 ALA A C 1
ATOM 759 O O . ALA A 1 98 ? -10.003 16.472 -5.747 1.00 59.28 98 ALA A O 1
ATOM 760 N N . PHE A 1 99 ? -10.169 14.432 -4.823 1.00 60.09 99 PHE A N 1
ATOM 761 C CA . PHE A 1 99 ? -10.426 14.905 -3.461 1.00 60.09 99 PHE A CA 1
ATOM 762 C C . PHE A 1 99 ? -9.204 15.564 -2.789 1.00 60.09 99 PHE A C 1
ATOM 764 O O . PHE A 1 99 ? -9.390 16.374 -1.887 1.00 60.09 99 PHE A O 1
ATOM 771 N N . LEU A 1 100 ? -7.977 15.293 -3.252 1.00 52.12 100 LEU A N 1
ATOM 772 C CA . LEU A 1 100 ? -6.748 15.936 -2.765 1.00 52.12 100 LEU A CA 1
ATOM 773 C C . LEU A 1 100 ? -6.363 17.186 -3.561 1.00 52.12 100 LEU A C 1
ATOM 775 O O . LEU A 1 100 ? -5.700 18.065 -3.018 1.00 52.12 100 LEU A O 1
ATOM 779 N N . ARG A 1 101 ? -6.843 17.335 -4.803 1.00 54.09 101 ARG A N 1
ATOM 780 C CA . ARG A 1 101 ? -6.570 18.533 -5.622 1.00 54.09 101 ARG A CA 1
ATOM 781 C C . ARG A 1 101 ? -7.142 19.823 -5.021 1.00 54.09 101 ARG A C 1
ATOM 783 O O . ARG A 1 101 ? -6.605 20.891 -5.271 1.00 54.09 101 ARG A O 1
ATOM 790 N N . ARG A 1 102 ? -8.202 19.744 -4.202 1.00 50.69 102 ARG A N 1
ATOM 791 C CA . ARG A 1 102 ? -8.828 20.932 -3.583 1.00 50.69 102 ARG A CA 1
ATOM 792 C C . ARG A 1 102 ? -8.003 21.579 -2.467 1.00 50.69 102 ARG A C 1
ATOM 794 O O . ARG A 1 102 ? -8.284 22.724 -2.129 1.00 50.69 102 ARG A O 1
ATOM 801 N N . ARG A 1 103 ? -7.031 20.876 -1.872 1.00 50.22 103 ARG A N 1
ATOM 802 C CA . ARG A 1 103 ? -6.232 21.422 -0.758 1.00 50.22 103 ARG A CA 1
ATOM 803 C C . ARG A 1 103 ? -5.095 22.333 -1.227 1.00 50.22 103 ARG A C 1
ATOM 805 O O . ARG A 1 103 ? -4.728 23.242 -0.495 1.00 50.22 103 ARG A O 1
ATOM 812 N N . GLU A 1 104 ? -4.581 22.136 -2.439 1.00 46.44 104 GLU A N 1
ATOM 813 C CA . GLU A 1 104 ? -3.470 22.940 -2.977 1.00 46.44 104 GLU A CA 1
ATOM 814 C C . GLU A 1 104 ? -3.934 24.276 -3.585 1.00 46.44 104 GLU A C 1
ATOM 816 O O . GLU A 1 104 ? -3.154 25.216 -3.678 1.00 46.44 104 GLU A O 1
ATOM 821 N N . SER A 1 105 ? -5.221 24.418 -3.916 1.00 47.91 105 SER A N 1
ATOM 822 C CA . SER A 1 105 ? -5.799 25.659 -4.457 1.00 47.91 105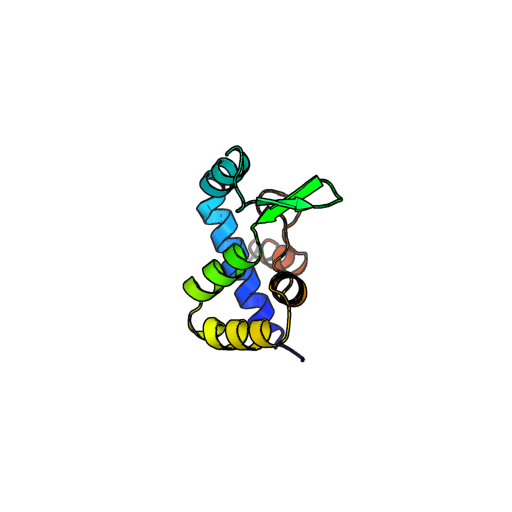 SER A CA 1
ATOM 823 C C . SER A 1 105 ? -6.320 26.644 -3.394 1.00 47.91 105 SER A C 1
ATOM 825 O O . SER A 1 105 ? -6.975 27.618 -3.748 1.00 47.91 105 SER A O 1
ATOM 827 N N . GLY A 1 106 ? -6.086 26.389 -2.100 1.00 47.66 106 GLY A N 1
ATOM 828 C CA . GLY A 1 106 ? -6.665 27.157 -0.985 1.00 47.66 106 GLY A CA 1
ATOM 829 C C . GLY A 1 106 ? -5.675 27.958 -0.131 1.00 47.66 106 GLY A C 1
ATOM 830 O O . GLY A 1 106 ? -6.037 28.363 0.967 1.00 47.66 106 GLY A O 1
ATOM 831 N N . SER A 1 107 ? -4.432 28.159 -0.578 1.00 47.44 107 SER A N 1
ATOM 832 C CA . SER A 1 107 ? -3.425 28.931 0.167 1.00 47.44 107 SER A CA 1
ATOM 833 C C . SER A 1 107 ? -2.719 29.930 -0.744 1.00 47.44 107 SER A C 1
ATOM 835 O O . SER A 1 107 ? -1.566 29.760 -1.125 1.00 47.44 107 SER A O 1
ATOM 837 N N . SER A 1 108 ? -3.442 30.965 -1.149 1.00 50.41 108 SER A N 1
ATOM 838 C CA . SER A 1 108 ? -2.881 32.254 -1.558 1.00 50.41 108 SER A CA 1
ATOM 839 C C . SER A 1 108 ? -4.016 33.267 -1.567 1.00 50.41 108 SER A C 1
ATOM 841 O O . SER A 1 108 ? -5.079 32.974 -2.108 1.00 50.41 108 SER A O 1
ATOM 843 N N . SER A 1 109 ? -3.746 34.433 -0.981 1.00 49.34 109 SER A N 1
ATOM 844 C CA . SER A 1 109 ? -4.607 35.623 -0.887 1.00 49.34 109 SER A CA 1
ATOM 845 C C . SER A 1 109 ? -5.423 35.765 0.397 1.00 49.34 109 SER A C 1
ATOM 847 O O . SER A 1 109 ? -6.642 35.767 0.345 1.00 49.34 109 SER A O 1
ATOM 849 N N . GLU A 1 110 ? -4.741 36.000 1.521 1.00 47.94 110 GLU A N 1
ATOM 850 C CA . GLU A 1 110 ? -5.171 37.010 2.505 1.00 47.94 110 GLU A CA 1
ATOM 851 C C . GLU A 1 110 ? -3.925 37.639 3.143 1.00 47.94 110 GLU A C 1
ATOM 853 O O . GLU A 1 110 ? -3.380 37.125 4.116 1.00 47.94 110 GLU A O 1
ATOM 858 N N . SER A 1 111 ? -3.420 38.719 2.542 1.00 45.50 111 SER A N 1
ATOM 859 C CA . SER A 1 111 ? -2.489 39.680 3.158 1.00 45.50 111 SER A CA 1
ATOM 860 C C . SER A 1 111 ? -2.427 40.950 2.306 1.00 45.50 111 SER A C 1
ATOM 862 O O . SER A 1 111 ? -1.415 41.196 1.666 1.00 45.50 111 SER A O 1
ATOM 864 N N . GLU A 1 112 ? -3.502 41.738 2.288 1.00 42.59 112 GLU A N 1
ATOM 865 C CA . GLU A 1 112 ? -3.419 43.187 2.041 1.00 42.59 112 GLU A CA 1
ATOM 866 C C . GLU A 1 112 ? -4.462 43.881 2.935 1.00 42.59 112 GLU A C 1
ATOM 868 O O . GLU A 1 112 ? -5.659 43.877 2.646 1.00 42.59 112 GLU A O 1
ATOM 873 N N . LEU A 1 113 ? -3.986 44.406 4.066 1.00 48.31 113 LEU A N 1
ATOM 874 C CA . LEU A 1 113 ? -4.588 45.502 4.829 1.00 48.31 113 LEU A CA 1
ATOM 875 C C . LEU A 1 113 ? -3.562 46.633 4.868 1.00 48.31 113 LEU A C 1
ATOM 877 O O . LEU A 1 113 ? -2.370 46.309 5.088 1.00 48.31 113 LEU A O 1
#

Radius of gyration: 15.94 Å; Cα contacts (8 Å, |Δi|>4): 87; chains: 1; bounding box: 34×58×34 Å

Foldseek 3Di:
DDDDPVVLVVLQVLLLVVLVVCVVVVVVLVVDDPRPQWDQDPVRAIFGDLVVSLVSSCVSPVVCVVVSVVVVVVDPSVVSCVVSVVGHRSNPPPPPPPVVVVVVVPPDDDDDD

InterPro domains:
  IPR020346 Uncharacterised protein family 15.3kDa [PF17265] (1-91)

Nearest PDB structures (foldseek):
  5gzb-assembly1_A  TM=3.280E-01  e=5.079E+00  Homo sapiens
  3zqe-assembly2_B  TM=3.293E-01  e=8.871E+00  Salmonella enterica subsp. enterica serovar Typhimurium str. SL1344

Sequence (113 aa):
MNISNNIKTTLKEQWLGFCKKNAASIKELNELENSSVVIKLQDDSLRLNSLFILGTIAGLNPESFELITLLLKLNSPDLVVKALELDFDPLATSNIPAFLRRRESGSSSESEL

Mean predicted aligned error: 9.5 Å

Organism: NCBI:txid2824559